Protein AF-W1YGP0-F1 (afdb_monomer_lite)

InterPro domains:
  IPR010918 PurM-like, C-terminal domain [PF02769] (1-78)
  IPR036676 PurM-like, C-terminal domain superfamily [G3DSA:3.90.650.10] (1-84)
  IPR036676 PurM-like, C-terminal domain superfamily [SSF56042] (1-80)

Secondary structure (DSSP, 8-state):
-HHHHHHHHHHHHT-EEEEE-GGG-S-HHHHHH---S-------GGGHHHHHHHHHHTT-GGG----EEEESSS-EEEE-GGG--

Sequence (85 aa):
GLLVTLAEMAFAGHCGINADIASLGDDRLAALFNEELGAVIQVRAADREAVESVLAQHGLADCVHYVGQAVSGDRFVIADVQR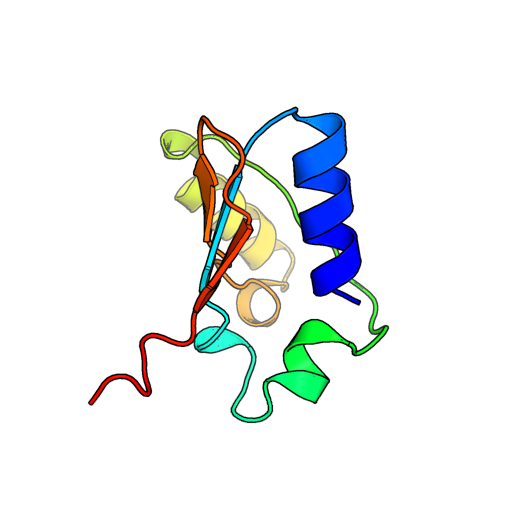LG

Radius of gyration: 13.27 Å; chains: 1; bounding box: 29×31×30 Å

Foldseek 3Di:
DQQVQQVVVCVVVVWEWAWACQLQDDDPCCSRPPPDDDHDDDDDPVCVVVVLVVCVVVVCNSVDDDTGDTHHDDHYDYDHVVPPD

Structure (mmCIF, N/CA/C/O backbone):
data_AF-W1YGP0-F1
#
_entry.id   AF-W1YGP0-F1
#
loop_
_atom_site.group_PDB
_atom_site.id
_atom_site.type_symbol
_atom_site.label_atom_id
_atom_site.label_alt_id
_atom_site.label_comp_id
_atom_site.label_asym_id
_atom_site.label_entity_id
_atom_site.label_seq_id
_atom_site.pdbx_PDB_ins_code
_atom_site.Cartn_x
_atom_site.Cartn_y
_atom_site.Cartn_z
_atom_site.occupancy
_atom_site.B_iso_or_equiv
_atom_site.auth_seq_id
_atom_site.auth_comp_id
_atom_site.auth_asym_id
_atom_site.auth_atom_id
_atom_site.pdbx_PDB_model_num
ATOM 1 N N . GLY A 1 1 ? -4.193 8.053 -7.627 1.00 96.31 1 GLY A N 1
ATOM 2 C CA . GLY A 1 1 ? -4.453 6.748 -6.992 1.00 96.31 1 GLY A CA 1
ATOM 3 C C . GLY A 1 1 ? -3.188 6.029 -6.572 1.00 96.31 1 GLY A C 1
ATOM 4 O O . GLY A 1 1 ? -2.090 6.487 -6.889 1.00 96.31 1 GLY A O 1
ATOM 5 N N . LEU A 1 2 ? -3.351 4.893 -5.887 1.00 97.81 2 LEU A N 1
ATOM 6 C CA . LEU A 1 2 ? -2.281 4.095 -5.273 1.00 97.81 2 LEU A CA 1
ATOM 7 C C . LEU A 1 2 ? -1.127 3.757 -6.229 1.00 97.81 2 LEU A C 1
ATOM 9 O O . LEU A 1 2 ? 0.032 3.796 -5.816 1.00 97.81 2 LEU A O 1
ATOM 13 N N . LEU A 1 3 ? -1.419 3.464 -7.504 1.00 98.44 3 LEU A N 1
ATOM 14 C CA . LEU A 1 3 ? -0.383 3.138 -8.490 1.00 98.44 3 LEU A CA 1
ATOM 15 C C . LEU A 1 3 ? 0.677 4.243 -8.603 1.00 98.44 3 LEU A C 1
ATOM 17 O O . LEU A 1 3 ? 1.872 3.960 -8.542 1.00 98.44 3 LEU A O 1
ATOM 21 N N . VAL A 1 4 ? 0.232 5.492 -8.768 1.00 98.38 4 VAL A N 1
ATOM 22 C CA . VAL A 1 4 ? 1.131 6.645 -8.918 1.00 98.38 4 VAL A CA 1
ATOM 23 C C . VAL A 1 4 ? 1.900 6.874 -7.624 1.00 98.38 4 VAL A C 1
ATOM 25 O O . VAL A 1 4 ? 3.111 7.043 -7.673 1.00 98.38 4 VAL A O 1
ATOM 28 N N . THR A 1 5 ? 1.234 6.773 -6.471 1.00 98.56 5 THR A N 1
ATOM 29 C CA . THR A 1 5 ? 1.881 6.920 -5.161 1.00 98.56 5 THR A CA 1
ATOM 30 C C . THR A 1 5 ? 3.028 5.924 -4.975 1.00 98.56 5 THR A C 1
ATOM 32 O O . THR A 1 5 ? 4.133 6.323 -4.612 1.00 98.56 5 THR A O 1
ATOM 35 N N . LEU A 1 6 ? 2.812 4.638 -5.270 1.00 98.50 6 LEU A N 1
ATOM 36 C CA . LEU A 1 6 ? 3.875 3.631 -5.181 1.00 98.50 6 LEU A CA 1
ATOM 37 C C . LEU A 1 6 ? 4.992 3.886 -6.205 1.00 98.50 6 LEU A C 1
ATOM 39 O O . LEU A 1 6 ? 6.165 3.701 -5.880 1.00 98.50 6 LEU A O 1
ATOM 43 N N . ALA A 1 7 ? 4.654 4.310 -7.428 1.00 98.56 7 ALA A N 1
ATOM 44 C CA . ALA A 1 7 ? 5.643 4.617 -8.462 1.00 98.56 7 ALA A CA 1
ATOM 45 C C . ALA A 1 7 ? 6.529 5.809 -8.064 1.00 98.56 7 ALA A C 1
ATOM 47 O O . ALA A 1 7 ? 7.751 5.731 -8.169 1.00 98.56 7 ALA A O 1
ATOM 48 N N . GLU A 1 8 ? 5.942 6.881 -7.534 1.00 98.50 8 GLU A N 1
ATOM 49 C CA . GLU A 1 8 ? 6.677 8.046 -7.034 1.00 98.50 8 GLU A CA 1
ATOM 50 C C . GLU A 1 8 ? 7.594 7.685 -5.861 1.00 98.50 8 GLU A C 1
ATOM 52 O O . GLU A 1 8 ? 8.741 8.134 -5.822 1.00 98.50 8 GLU A O 1
ATOM 57 N N . MET A 1 9 ? 7.142 6.820 -4.945 1.00 98.38 9 MET A N 1
ATOM 58 C CA . MET A 1 9 ? 7.991 6.294 -3.870 1.00 98.38 9 MET A CA 1
ATOM 59 C C . MET A 1 9 ? 9.175 5.483 -4.414 1.00 98.38 9 MET A C 1
ATOM 61 O O . MET A 1 9 ? 10.296 5.655 -3.935 1.00 98.38 9 MET A O 1
ATOM 65 N N . ALA A 1 10 ? 8.952 4.646 -5.433 1.00 98.38 10 ALA A N 1
ATOM 66 C CA . ALA A 1 10 ? 10.012 3.892 -6.106 1.00 98.38 10 ALA A CA 1
ATOM 67 C C . ALA A 1 10 ? 11.041 4.826 -6.766 1.00 98.38 10 ALA A C 1
ATOM 69 O O . ALA A 1 10 ? 12.252 4.629 -6.630 1.00 98.38 10 ALA A O 1
ATOM 70 N N . PHE A 1 11 ? 10.569 5.885 -7.433 1.00 98.00 11 PHE A N 1
ATOM 71 C CA . PHE A 1 11 ? 11.427 6.886 -8.068 1.00 98.00 11 PHE A CA 1
ATOM 72 C C . PHE A 1 11 ? 12.251 7.665 -7.042 1.00 98.00 11 PHE A C 1
ATOM 74 O O . PHE A 1 11 ? 13.466 7.782 -7.198 1.00 98.00 11 PHE A O 1
ATOM 81 N N . ALA A 1 12 ? 11.612 8.157 -5.979 1.00 98.19 12 ALA A N 1
ATOM 82 C CA . ALA A 1 12 ? 12.279 8.911 -4.922 1.00 98.19 12 ALA A CA 1
ATOM 83 C C . ALA A 1 12 ? 13.285 8.050 -4.139 1.00 98.19 12 ALA A C 1
ATOM 85 O O . ALA A 1 12 ? 14.357 8.529 -3.774 1.00 98.19 12 ALA A O 1
ATOM 86 N N . GLY A 1 13 ? 12.950 6.779 -3.899 1.00 97.31 13 GLY A N 1
ATOM 87 C CA . GLY A 1 13 ? 13.800 5.830 -3.183 1.00 97.31 13 GLY A CA 1
ATOM 88 C C . GLY A 1 13 ? 14.874 5.154 -4.038 1.00 97.31 13 GLY A C 1
ATOM 89 O O . GLY A 1 13 ? 15.707 4.442 -3.481 1.00 97.31 13 GLY A O 1
ATOM 90 N N . HIS A 1 14 ? 14.854 5.351 -5.362 1.00 98.00 14 HIS A N 1
ATOM 91 C CA . HIS A 1 14 ? 15.670 4.606 -6.326 1.00 98.00 14 HIS A CA 1
ATOM 92 C C . HIS A 1 14 ? 15.669 3.092 -6.040 1.00 98.00 14 HIS A C 1
ATOM 94 O O . HIS A 1 14 ? 16.712 2.445 -5.907 1.00 98.00 14 HIS A O 1
ATOM 100 N N . CYS A 1 15 ? 14.469 2.542 -5.874 1.00 98.19 15 CYS A N 1
ATOM 101 C CA . CYS A 1 15 ? 14.250 1.165 -5.458 1.00 98.19 15 CYS A CA 1
ATOM 102 C C . CYS A 1 15 ? 13.084 0.532 -6.226 1.00 98.19 15 CYS A C 1
ATOM 104 O O . CYS A 1 15 ? 12.320 1.207 -6.915 1.00 98.19 15 CYS A O 1
ATOM 106 N N . GLY A 1 16 ? 12.954 -0.785 -6.109 1.00 98.56 16 GLY A N 1
ATOM 107 C CA . GLY A 1 16 ? 11.798 -1.526 -6.582 1.00 98.56 16 GLY A CA 1
ATOM 108 C C . GLY A 1 16 ? 10.678 -1.551 -5.545 1.00 98.56 16 GLY A C 1
ATOM 109 O O . GLY A 1 16 ? 10.883 -1.278 -4.360 1.00 98.56 16 GLY A O 1
ATOM 110 N N . ILE A 1 17 ? 9.495 -1.961 -5.991 1.00 98.50 17 ILE A N 1
ATOM 111 C CA . ILE A 1 17 ? 8.324 -2.207 -5.146 1.00 98.50 17 ILE A CA 1
ATOM 112 C C . ILE A 1 17 ? 7.834 -3.620 -5.428 1.00 98.50 17 ILE A C 1
ATOM 114 O O . ILE A 1 17 ? 7.670 -4.002 -6.587 1.00 98.50 17 ILE A O 1
ATOM 118 N N . ASN A 1 18 ? 7.581 -4.383 -4.368 1.00 98.25 18 ASN A N 1
ATOM 119 C CA . ASN A 1 18 ? 6.805 -5.612 -4.443 1.00 98.25 18 ASN A CA 1
ATOM 120 C C . ASN A 1 18 ? 5.527 -5.416 -3.631 1.00 98.25 18 ASN A C 1
ATOM 122 O O . ASN A 1 18 ? 5.590 -5.368 -2.398 1.00 98.25 18 ASN A O 1
ATOM 126 N N . ALA A 1 19 ? 4.404 -5.258 -4.329 1.00 97.44 19 ALA A N 1
ATOM 127 C CA . ALA A 1 19 ? 3.112 -4.973 -3.731 1.00 97.44 19 ALA A CA 1
ATOM 128 C C . ALA A 1 19 ? 2.071 -6.058 -4.027 1.00 97.44 19 ALA A C 1
ATOM 130 O O . ALA A 1 19 ? 2.019 -6.597 -5.132 1.00 97.44 19 ALA A O 1
ATOM 131 N N . ASP A 1 20 ? 1.219 -6.329 -3.043 1.00 96.25 20 ASP A N 1
ATOM 132 C CA . ASP A 1 20 ? 0.041 -7.184 -3.150 1.00 96.25 20 ASP A CA 1
ATOM 133 C C . ASP A 1 20 ? -1.215 -6.362 -2.855 1.00 96.25 20 ASP A C 1
ATOM 135 O O . ASP A 1 20 ? -1.329 -5.723 -1.807 1.00 96.25 20 ASP A O 1
ATOM 139 N N . ILE A 1 21 ? -2.154 -6.374 -3.798 1.00 95.81 21 ILE A N 1
ATOM 140 C CA . ILE A 1 21 ? -3.401 -5.608 -3.720 1.00 95.81 21 ILE A CA 1
ATOM 141 C C . ILE A 1 21 ? -4.624 -6.480 -3.429 1.00 95.81 21 ILE A C 1
ATOM 143 O O . ILE A 1 21 ? -5.738 -5.966 -3.449 1.00 95.81 21 ILE A O 1
ATOM 147 N N . ALA A 1 22 ? -4.447 -7.771 -3.128 1.00 93.25 22 ALA A N 1
ATOM 148 C CA . ALA A 1 22 ? -5.569 -8.680 -2.876 1.00 93.25 22 ALA A CA 1
ATOM 149 C C . ALA A 1 22 ? -6.486 -8.215 -1.725 1.00 93.25 22 ALA A C 1
ATOM 151 O O . ALA A 1 22 ? -7.693 -8.435 -1.752 1.00 93.25 22 ALA A O 1
ATOM 152 N N . SER A 1 23 ? -5.935 -7.512 -0.728 1.00 92.12 23 SER A N 1
ATOM 153 C CA . SER A 1 23 ? -6.711 -6.979 0.403 1.00 92.12 23 SER A CA 1
ATOM 154 C C . SER A 1 23 ? -7.488 -5.689 0.102 1.00 92.12 23 SER A C 1
ATOM 156 O O . SER A 1 23 ? -8.235 -5.230 0.963 1.00 92.12 23 SER A O 1
ATOM 158 N N . LEU A 1 24 ? -7.320 -5.101 -1.090 1.00 92.94 24 LEU A N 1
ATOM 159 C CA . LEU A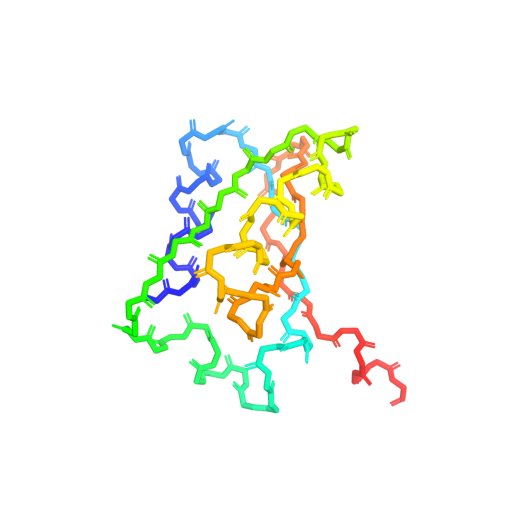 1 24 ? -7.896 -3.801 -1.464 1.00 92.94 24 LEU A CA 1
ATOM 160 C C . LEU A 1 24 ? -9.206 -3.917 -2.261 1.00 92.94 24 LEU A C 1
ATOM 162 O O . LEU A 1 24 ? -9.773 -2.901 -2.663 1.00 92.94 24 LEU A O 1
ATOM 166 N N . GLY A 1 25 ? -9.685 -5.142 -2.492 1.00 89.56 25 GLY A N 1
ATOM 167 C CA . GLY A 1 25 ? -10.940 -5.432 -3.184 1.00 89.56 25 GLY A CA 1
ATOM 168 C C . GLY A 1 25 ? -10.770 -6.211 -4.491 1.00 89.56 25 GLY A C 1
ATOM 169 O O . GLY A 1 25 ? -9.672 -6.392 -5.012 1.00 89.56 25 GLY A O 1
ATOM 170 N N . ASP A 1 26 ? -11.897 -6.677 -5.031 1.00 89.69 26 ASP A N 1
ATOM 171 C CA . ASP A 1 26 ? -11.936 -7.571 -6.196 1.00 89.69 26 ASP A CA 1
ATOM 172 C C . ASP A 1 26 ? -11.627 -6.888 -7.537 1.00 89.69 26 ASP A C 1
ATOM 174 O O . ASP A 1 26 ? -11.184 -7.554 -8.486 1.00 89.69 26 ASP A O 1
ATOM 178 N N . ASP A 1 27 ? -11.891 -5.582 -7.629 1.00 94.50 27 ASP A N 1
ATOM 179 C CA . ASP A 1 27 ? -11.632 -4.762 -8.810 1.00 94.50 27 ASP A CA 1
ATOM 180 C C . ASP A 1 27 ? -10.257 -4.093 -8.701 1.00 94.50 27 ASP A C 1
ATOM 182 O O . ASP A 1 27 ? -10.057 -3.099 -8.001 1.00 94.50 27 ASP A O 1
ATOM 186 N N . ARG A 1 28 ? -9.301 -4.640 -9.453 1.00 94.44 28 ARG A N 1
ATOM 187 C CA . ARG A 1 28 ? -7.910 -4.172 -9.486 1.00 94.44 28 ARG A CA 1
ATOM 188 C C . ARG A 1 28 ? -7.776 -2.767 -10.065 1.00 94.44 28 ARG A C 1
ATOM 190 O O . ARG A 1 28 ? -6.884 -2.029 -9.652 1.00 94.44 28 ARG A O 1
ATOM 197 N N . LEU A 1 29 ? -8.620 -2.404 -11.035 1.00 96.44 29 LEU A N 1
ATOM 198 C CA . LEU A 1 29 ? -8.582 -1.066 -11.618 1.00 96.44 29 LEU A CA 1
ATOM 199 C C . LEU A 1 29 ? -9.075 -0.055 -10.590 1.00 96.44 29 LEU A C 1
ATOM 201 O O . LE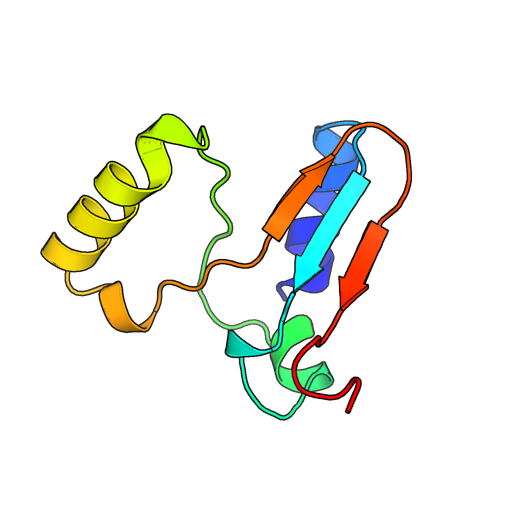U A 1 29 ? -8.398 0.944 -10.357 1.00 96.44 29 LEU A O 1
ATOM 205 N N . ALA A 1 30 ? -10.188 -0.351 -9.920 1.00 96.81 30 ALA A N 1
ATOM 206 C CA . ALA A 1 30 ? -10.677 0.497 -8.842 1.00 96.81 30 ALA A CA 1
ATOM 207 C C . ALA A 1 30 ? -9.630 0.624 -7.724 1.00 96.81 30 ALA A C 1
ATOM 209 O O . ALA A 1 30 ? -9.286 1.744 -7.358 1.00 96.81 30 ALA A O 1
ATOM 210 N N . ALA A 1 31 ? -9.047 -0.480 -7.246 1.00 95.88 31 ALA A N 1
ATOM 211 C CA . ALA A 1 31 ? -8.047 -0.468 -6.172 1.00 95.88 31 ALA A CA 1
ATOM 212 C C . ALA A 1 31 ? -6.800 0.382 -6.494 1.00 95.88 31 ALA A C 1
ATOM 214 O O . ALA A 1 31 ? -6.268 1.067 -5.622 1.00 95.88 31 ALA A O 1
ATOM 215 N N . LEU A 1 32 ? -6.328 0.361 -7.745 1.00 97.38 32 LEU A N 1
ATOM 216 C CA . LEU A 1 32 ? -5.099 1.055 -8.145 1.00 97.38 32 LEU A CA 1
ATOM 217 C C . LEU A 1 32 ? -5.312 2.510 -8.573 1.00 97.38 32 LEU A C 1
ATOM 219 O O . LEU A 1 32 ? -4.429 3.349 -8.352 1.00 97.38 32 LEU A O 1
ATOM 223 N N . PHE A 1 33 ? -6.444 2.798 -9.215 1.00 97.88 33 PHE A N 1
ATOM 224 C CA . PHE A 1 33 ? -6.667 4.059 -9.922 1.00 97.88 33 PHE A CA 1
ATOM 225 C C . PHE A 1 33 ? -7.718 4.965 -9.281 1.00 97.88 33 PHE A C 1
ATOM 227 O O . PHE A 1 33 ? -7.814 6.112 -9.712 1.00 97.88 33 PHE A O 1
ATOM 234 N N . ASN A 1 34 ? -8.454 4.522 -8.252 1.00 95.69 34 ASN A N 1
ATOM 235 C CA . ASN A 1 34 ? -9.290 5.448 -7.482 1.00 95.69 34 ASN A CA 1
ATOM 236 C C . ASN A 1 34 ? -8.446 6.602 -6.903 1.00 95.69 34 ASN A C 1
ATOM 238 O O . ASN A 1 34 ? -7.237 6.470 -6.688 1.00 95.69 34 ASN A O 1
ATOM 242 N N . GLU A 1 35 ? -9.085 7.743 -6.668 1.00 96.56 35 GLU A N 1
ATOM 243 C CA . GLU A 1 35 ? -8.459 8.949 -6.108 1.00 96.56 35 GLU A CA 1
ATOM 244 C C . GLU A 1 35 ? -9.046 9.293 -4.734 1.00 96.56 35 GLU A C 1
ATOM 246 O O . GLU A 1 35 ? -9.158 10.462 -4.369 1.00 96.56 35 GLU A O 1
ATOM 251 N N . GLU A 1 36 ? -9.429 8.265 -3.974 1.00 95.94 36 GLU A N 1
ATOM 252 C CA . GLU A 1 36 ? -9.876 8.431 -2.594 1.00 95.94 36 GLU A CA 1
ATOM 253 C C . GLU A 1 36 ? -8.737 8.959 -1.709 1.00 95.94 36 GLU A C 1
ATOM 255 O O . GLU A 1 36 ? -7.545 8.780 -1.988 1.00 95.94 36 GLU A O 1
ATOM 260 N N . LEU A 1 37 ? -9.107 9.617 -0.610 1.00 97.00 37 LEU A N 1
ATOM 261 C CA . LEU A 1 37 ? -8.139 10.122 0.359 1.00 97.00 37 LEU A CA 1
ATOM 262 C C . LEU A 1 37 ? -7.425 8.966 1.070 1.00 97.00 37 LEU A C 1
ATOM 264 O O . LEU A 1 37 ? -8.048 8.008 1.519 1.00 97.00 37 LEU A O 1
ATOM 268 N N . GLY A 1 38 ? -6.112 9.098 1.246 1.00 96.06 38 GLY A N 1
ATOM 269 C CA . GLY A 1 38 ? -5.293 8.108 1.935 1.00 96.06 38 GLY A CA 1
ATOM 270 C C . GLY A 1 38 ? -3.807 8.443 1.877 1.00 96.06 38 GLY A C 1
ATOM 271 O O . GLY A 1 38 ? -3.409 9.503 1.390 1.00 96.06 38 GLY A O 1
ATOM 272 N N . ALA A 1 39 ? -2.980 7.534 2.389 1.00 97.00 39 ALA A N 1
ATOM 273 C CA . ALA A 1 39 ? -1.527 7.646 2.339 1.00 97.00 39 ALA A CA 1
ATOM 274 C C . ALA A 1 39 ? -0.872 6.261 2.330 1.00 97.00 39 ALA A C 1
ATOM 276 O O . ALA A 1 39 ? -1.379 5.320 2.940 1.00 97.00 39 ALA A O 1
ATOM 277 N N . VAL A 1 40 ? 0.295 6.161 1.692 1.00 97.88 40 VAL A N 1
ATOM 278 C CA . VAL A 1 40 ? 1.203 5.020 1.853 1.00 97.88 40 VAL A CA 1
ATOM 279 C C . VAL A 1 40 ? 2.321 5.443 2.799 1.00 97.88 40 V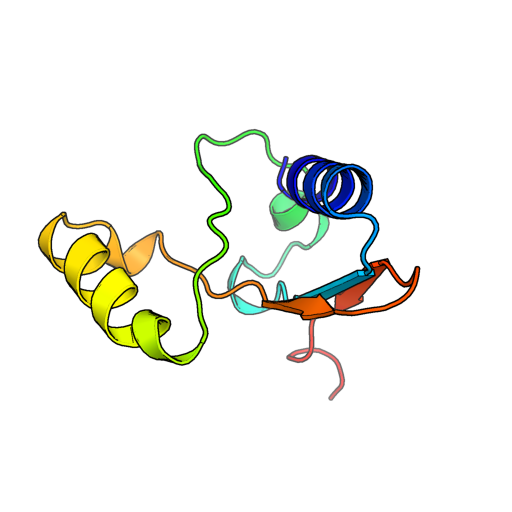AL A C 1
ATOM 281 O O . VAL A 1 40 ? 3.023 6.419 2.538 1.00 97.88 40 VAL A O 1
ATOM 284 N N . ILE A 1 41 ? 2.493 4.709 3.899 1.00 98.06 41 ILE A N 1
ATOM 285 C CA . ILE A 1 41 ? 3.589 4.919 4.849 1.00 98.06 41 ILE A CA 1
ATOM 286 C C . ILE A 1 41 ? 4.559 3.740 4.793 1.00 98.06 41 ILE A C 1
ATOM 288 O O . ILE A 1 41 ? 4.157 2.581 4.869 1.00 98.06 41 ILE A O 1
ATOM 292 N N . GLN A 1 42 ? 5.854 4.031 4.672 1.00 98.25 42 GLN A N 1
ATOM 293 C CA . GLN A 1 42 ? 6.897 3.020 4.798 1.00 98.25 42 GLN A CA 1
ATOM 294 C C . GLN A 1 42 ? 7.444 3.033 6.224 1.00 98.25 42 GLN A C 1
ATOM 296 O O . GLN A 1 42 ? 7.911 4.060 6.716 1.00 98.25 42 GLN A O 1
ATOM 301 N N . VAL A 1 43 ? 7.410 1.875 6.877 1.00 98.38 43 VAL A N 1
ATOM 302 C CA . VAL A 1 43 ? 7.903 1.68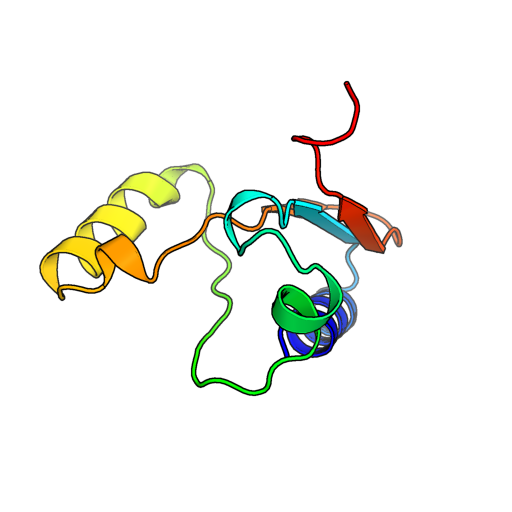4 8.245 1.00 98.38 43 VAL A CA 1
ATOM 303 C C . VAL A 1 43 ? 8.959 0.588 8.274 1.00 98.38 43 VAL A C 1
ATOM 305 O O . VAL A 1 43 ? 9.040 -0.242 7.365 1.00 98.38 43 VAL A O 1
ATOM 308 N N . ARG A 1 44 ? 9.792 0.563 9.320 1.00 98.44 44 ARG A N 1
ATOM 309 C CA . ARG A 1 44 ? 10.689 -0.578 9.542 1.00 98.44 44 ARG A CA 1
ATOM 310 C C . ARG A 1 44 ? 9.847 -1.814 9.844 1.00 98.44 44 ARG A C 1
ATOM 312 O O . ARG A 1 44 ? 8.869 -1.726 10.578 1.00 98.44 44 ARG A O 1
ATOM 319 N N . ALA A 1 45 ? 10.270 -2.974 9.345 1.00 97.88 45 ALA A N 1
ATOM 320 C CA . ALA A 1 45 ? 9.548 -4.230 9.557 1.00 97.88 45 ALA A CA 1
ATOM 321 C C . ALA A 1 45 ? 9.322 -4.543 11.049 1.00 97.88 45 ALA A C 1
ATOM 323 O O . ALA A 1 45 ? 8.241 -4.985 11.419 1.00 97.88 45 ALA A O 1
ATOM 324 N N . ALA A 1 46 ? 10.310 -4.245 11.900 1.00 98.44 46 ALA A N 1
ATOM 325 C CA . ALA A 1 46 ? 10.219 -4.441 13.347 1.00 98.44 46 ALA A CA 1
ATOM 326 C C . ALA A 1 46 ? 9.192 -3.525 14.043 1.00 98.44 46 ALA A C 1
ATOM 328 O O . ALA A 1 46 ? 8.733 -3.857 15.128 1.00 98.44 46 ALA A O 1
ATOM 329 N N . ASP A 1 47 ? 8.812 -2.404 13.422 1.00 98.56 47 ASP A N 1
ATOM 330 C CA . ASP A 1 47 ? 7.891 -1.423 14.013 1.00 98.56 47 ASP A CA 1
ATOM 331 C C . ASP A 1 47 ? 6.451 -1.592 13.517 1.00 98.56 47 ASP A C 1
ATOM 333 O O . ASP A 1 47 ? 5.561 -0.861 13.947 1.00 98.56 47 ASP A O 1
ATOM 337 N N . ARG A 1 48 ? 6.205 -2.531 12.595 1.00 97.88 48 ARG A N 1
ATOM 338 C CA . ARG A 1 48 ? 4.915 -2.669 11.915 1.00 97.88 48 ARG A CA 1
ATOM 339 C C . ARG A 1 48 ? 3.753 -2.833 12.893 1.00 97.88 48 ARG A C 1
ATOM 341 O O . ARG A 1 48 ? 2.802 -2.066 12.822 1.00 97.88 48 ARG A O 1
ATOM 348 N N . GLU A 1 49 ? 3.851 -3.795 13.804 1.00 97.88 49 GLU A N 1
ATOM 349 C CA . GLU A 1 49 ? 2.788 -4.087 14.775 1.00 97.88 49 GLU A CA 1
ATOM 350 C C . GLU A 1 49 ? 2.513 -2.882 15.687 1.00 97.88 49 GLU A C 1
ATOM 352 O O . GLU A 1 49 ? 1.364 -2.541 15.962 1.00 97.88 49 GLU A O 1
ATOM 357 N N . ALA A 1 50 ? 3.570 -2.178 16.104 1.00 98.50 50 ALA A N 1
ATOM 358 C CA . ALA A 1 50 ? 3.435 -0.972 16.911 1.00 98.50 50 ALA A CA 1
ATOM 359 C C . ALA A 1 50 ? 2.705 0.144 16.143 1.00 98.50 50 ALA A C 1
ATOM 361 O O . ALA A 1 50 ? 1.825 0.799 16.701 1.00 98.50 50 ALA A O 1
ATOM 362 N N . VAL A 1 51 ? 3.028 0.344 14.862 1.00 98.50 51 VAL A N 1
ATOM 363 C CA . VAL A 1 51 ? 2.365 1.343 14.010 1.00 98.50 51 VAL A CA 1
ATOM 364 C C . VAL A 1 51 ? 0.906 0.971 13.735 1.00 98.50 51 VAL A C 1
ATOM 366 O O . VAL A 1 51 ? 0.034 1.829 13.862 1.00 98.50 51 VAL A O 1
ATOM 369 N N . GLU A 1 52 ? 0.619 -0.293 13.416 1.00 98.12 52 GLU A N 1
ATOM 370 C CA . GLU A 1 52 ? -0.752 -0.789 13.233 1.00 98.12 52 GLU A CA 1
ATOM 371 C C . GLU A 1 52 ? -1.584 -0.597 14.511 1.00 98.12 52 GLU A C 1
ATOM 373 O O . GLU A 1 52 ? -2.717 -0.119 14.442 1.00 98.12 52 GLU A O 1
ATOM 378 N N . SER A 1 53 ? -1.003 -0.862 15.687 1.00 98.31 53 SER A N 1
ATOM 379 C CA . SER A 1 53 ? -1.654 -0.616 16.980 1.00 98.31 53 SER A CA 1
ATOM 380 C C . SER A 1 53 ? -1.983 0.864 17.199 1.00 98.31 53 SER A C 1
ATOM 382 O O . SER A 1 53 ? -3.092 1.188 17.625 1.00 98.31 53 SER A O 1
ATOM 384 N N . VAL A 1 54 ? -1.069 1.782 16.859 1.00 98.56 54 VAL A N 1
ATOM 385 C CA . VAL A 1 54 ? -1.330 3.231 16.936 1.00 98.56 54 VAL A CA 1
ATOM 386 C C . VAL A 1 54 ? -2.474 3.634 16.002 1.00 98.56 54 VAL A C 1
ATOM 388 O O . VAL A 1 54 ? -3.386 4.344 16.418 1.00 98.56 54 VAL A O 1
ATOM 391 N N . LEU A 1 55 ? -2.477 3.157 14.756 1.00 98.31 55 LEU A N 1
ATOM 392 C CA . LEU A 1 55 ? -3.550 3.455 13.800 1.00 98.31 55 LEU A CA 1
ATOM 393 C C . LEU A 1 55 ? -4.902 2.907 14.281 1.00 98.31 55 LEU A C 1
ATOM 395 O O . LEU A 1 55 ? -5.916 3.604 14.209 1.00 98.31 55 LEU A O 1
ATOM 399 N N . ALA A 1 56 ? -4.916 1.700 14.850 1.00 98.25 56 ALA A N 1
ATOM 400 C CA . ALA A 1 56 ? -6.114 1.101 15.427 1.00 98.25 56 ALA A CA 1
ATOM 401 C C . ALA A 1 56 ? -6.656 1.901 16.624 1.00 98.25 56 ALA A C 1
ATOM 403 O O . ALA A 1 56 ? -7.864 2.118 16.714 1.00 98.25 56 ALA A O 1
ATOM 404 N N . GLN A 1 57 ? -5.783 2.410 17.501 1.00 98.50 57 GLN A N 1
ATOM 405 C CA . GLN A 1 57 ? -6.173 3.287 18.618 1.00 98.50 57 GLN A CA 1
ATOM 406 C C . GLN A 1 57 ? -6.845 4.587 18.146 1.00 98.50 57 GLN A C 1
ATOM 408 O O . GLN A 1 57 ? -7.649 5.164 18.877 1.00 98.50 57 GLN A O 1
ATOM 413 N N . HIS A 1 58 ? -6.562 5.023 16.916 1.00 98.12 58 HIS A N 1
ATOM 414 C CA . HIS A 1 58 ? -7.204 6.168 16.271 1.00 98.12 58 HIS A CA 1
ATOM 415 C C . HIS A 1 58 ? -8.405 5.792 15.383 1.00 98.12 58 HIS A C 1
ATOM 417 O O . HIS A 1 58 ? -8.902 6.637 14.642 1.00 98.12 58 HIS A O 1
ATOM 423 N N . GLY A 1 59 ? -8.895 4.551 15.464 1.00 97.88 59 GLY A N 1
ATOM 424 C CA . GLY A 1 59 ? -10.076 4.094 14.726 1.00 97.88 59 GLY A CA 1
ATOM 425 C C . GLY A 1 59 ? -9.831 3.849 13.236 1.00 97.88 59 GLY A C 1
ATOM 426 O O . GLY A 1 59 ? -10.786 3.805 12.470 1.00 97.88 59 GLY A O 1
ATOM 427 N N . LEU A 1 60 ? -8.571 3.696 12.817 1.00 97.94 60 LEU A N 1
ATOM 428 C CA . LEU A 1 60 ? -8.203 3.510 11.410 1.00 97.94 60 LEU A CA 1
ATOM 429 C C . LEU A 1 60 ? -7.964 2.045 11.032 1.00 97.94 60 LEU A C 1
ATOM 431 O O . LEU A 1 60 ? -7.564 1.790 9.905 1.00 97.94 60 LEU A O 1
ATOM 435 N N . ALA A 1 61 ? -8.189 1.090 11.942 1.00 96.88 61 ALA A N 1
ATOM 436 C CA . ALA A 1 61 ? -7.845 -0.320 11.732 1.00 96.88 61 ALA A CA 1
ATOM 437 C C . ALA A 1 61 ? -8.399 -0.884 10.410 1.00 96.88 61 ALA A C 1
ATOM 439 O O . ALA A 1 61 ? -7.651 -1.489 9.649 1.00 96.88 61 ALA A O 1
ATOM 440 N N . ASP A 1 62 ? -9.668 -0.605 10.102 1.00 96.25 62 ASP A N 1
ATOM 441 C CA . ASP A 1 62 ? -10.341 -1.103 8.893 1.00 96.25 62 ASP A CA 1
ATOM 442 C C . ASP A 1 62 ? -9.883 -0.403 7.601 1.00 96.25 62 ASP A C 1
ATOM 444 O O . ASP A 1 62 ? -10.146 -0.894 6.508 1.00 96.25 62 ASP A O 1
ATOM 448 N N . CYS A 1 63 ? -9.188 0.733 7.716 1.00 95.81 63 CYS A N 1
ATOM 449 C CA . CYS A 1 63 ? -8.617 1.477 6.590 1.00 95.81 63 CYS A CA 1
ATOM 450 C C . CYS A 1 63 ? -7.129 1.158 6.370 1.00 95.81 63 CYS A C 1
ATOM 452 O O . CYS A 1 63 ? -6.498 1.731 5.477 1.00 95.81 63 CYS A O 1
ATOM 454 N N . VAL A 1 64 ? -6.532 0.307 7.211 1.00 97.06 64 VAL A N 1
ATOM 455 C CA . VAL A 1 64 ? -5.111 -0.037 7.141 1.00 97.06 64 VAL A CA 1
ATOM 456 C C . VAL A 1 64 ? -4.942 -1.356 6.412 1.00 97.06 64 VAL A C 1
ATOM 458 O O . VAL A 1 64 ? -5.353 -2.416 6.875 1.00 97.06 64 VAL A O 1
ATOM 461 N N . HIS A 1 65 ? -4.245 -1.285 5.284 1.00 96.44 65 HIS A N 1
ATOM 462 C CA . HIS A 1 65 ? -3.914 -2.442 4.472 1.00 96.44 65 HIS A CA 1
ATOM 463 C C . HIS A 1 65 ? -2.405 -2.544 4.328 1.00 96.44 65 HIS A C 1
ATOM 465 O O . HIS A 1 65 ? -1.723 -1.581 3.967 1.00 96.44 65 HIS A O 1
ATOM 471 N N . TYR A 1 66 ? -1.868 -3.733 4.576 1.00 96.06 66 TYR A N 1
ATOM 472 C CA . TYR A 1 66 ? -0.495 -4.011 4.197 1.00 96.06 66 TYR A CA 1
ATOM 473 C C . TYR A 1 66 ? -0.420 -4.239 2.696 1.00 96.06 66 TYR A C 1
ATOM 475 O O . TYR A 1 66 ? -0.964 -5.214 2.184 1.00 96.06 66 TYR A O 1
ATOM 483 N N . VAL A 1 67 ? 0.283 -3.338 2.018 1.00 95.69 67 VAL A N 1
ATOM 484 C CA . VAL A 1 67 ? 0.394 -3.346 0.559 1.00 95.69 67 VAL A CA 1
ATOM 485 C C . VAL A 1 67 ? 1.684 -3.975 0.052 1.00 95.69 67 VAL A C 1
ATOM 487 O O . VAL A 1 67 ? 1.723 -4.341 -1.110 1.00 95.69 67 VAL A O 1
ATOM 490 N N . GLY A 1 68 ? 2.738 -4.118 0.867 1.00 96.44 68 GLY A N 1
ATOM 491 C CA . GLY A 1 68 ? 3.995 -4.738 0.429 1.00 96.44 68 GLY A CA 1
ATOM 492 C C . GLY A 1 68 ? 5.266 -4.099 0.987 1.00 96.44 68 GLY A C 1
ATOM 493 O O . GLY A 1 68 ? 5.276 -3.578 2.103 1.00 96.44 68 GLY A O 1
ATOM 494 N N . GLN A 1 69 ? 6.359 -4.177 0.217 1.00 98.12 69 GLN A N 1
ATOM 495 C CA . GLN A 1 69 ? 7.695 -3.726 0.631 1.00 98.12 69 GLN A CA 1
ATOM 496 C C . GLN A 1 69 ? 8.452 -3.019 -0.499 1.00 98.12 69 GLN A C 1
ATOM 498 O O . GLN A 1 69 ? 8.355 -3.400 -1.668 1.00 98.12 69 GLN A O 1
ATOM 503 N N . ALA A 1 70 ? 9.280 -2.041 -0.124 1.00 98.25 70 ALA A N 1
ATOM 504 C CA . ALA A 1 70 ? 10.348 -1.546 -0.984 1.00 98.25 70 ALA A CA 1
ATOM 505 C C . ALA A 1 70 ? 11.503 -2.556 -1.011 1.00 98.25 70 ALA A C 1
ATOM 507 O O . ALA A 1 70 ? 11.893 -3.094 0.029 1.00 98.25 70 ALA A O 1
ATOM 508 N N . VAL A 1 71 ? 12.059 -2.800 -2.193 1.00 98.25 71 VAL A N 1
ATOM 509 C CA . VAL A 1 71 ? 13.125 -3.784 -2.427 1.00 98.25 71 VAL A CA 1
ATOM 510 C C . VAL A 1 71 ? 14.260 -3.150 -3.222 1.00 98.25 71 VAL A C 1
ATOM 512 O O . VAL A 1 71 ? 14.048 -2.208 -3.977 1.00 98.25 71 VAL A O 1
ATOM 515 N N . SER A 1 72 ? 15.486 -3.648 -3.085 1.00 98.00 72 SER A N 1
ATOM 516 C CA . SER A 1 72 ? 16.583 -3.200 -3.952 1.00 98.00 72 SER A CA 1
ATOM 517 C C . SER A 1 72 ? 16.340 -3.613 -5.412 1.00 98.00 72 SER A C 1
ATOM 519 O O . SER A 1 72 ? 15.778 -4.677 -5.670 1.00 98.00 72 SER A O 1
ATOM 521 N N . GLY A 1 73 ? 16.808 -2.801 -6.363 1.00 97.06 73 GLY A N 1
ATOM 522 C CA . GLY A 1 73 ? 16.668 -3.051 -7.805 1.00 97.06 73 GLY A CA 1
ATOM 523 C C . GLY A 1 73 ? 15.681 -2.101 -8.489 1.00 97.06 73 GLY A C 1
ATOM 524 O O . GLY A 1 73 ? 15.332 -1.072 -7.922 1.00 97.06 73 GLY A O 1
ATOM 525 N N . ASP A 1 74 ? 15.254 -2.442 -9.710 1.00 97.12 74 ASP A N 1
ATOM 526 C CA . ASP A 1 74 ? 14.424 -1.578 -10.576 1.00 97.12 74 ASP A CA 1
ATOM 527 C C . ASP A 1 74 ? 12.999 -2.104 -10.823 1.00 97.12 74 ASP A C 1
ATOM 529 O O . ASP A 1 74 ? 12.238 -1.548 -11.617 1.00 97.12 74 ASP A O 1
ATOM 533 N N . ARG A 1 75 ? 12.635 -3.218 -10.181 1.00 98.38 75 ARG A N 1
ATOM 534 C CA . ARG A 1 75 ? 11.399 -3.935 -10.491 1.00 98.38 75 ARG A CA 1
ATOM 535 C C . ARG A 1 75 ? 10.228 -3.337 -9.728 1.00 98.38 75 ARG A C 1
ATOM 537 O O . ARG A 1 75 ? 10.211 -3.341 -8.501 1.00 98.38 75 ARG A O 1
ATOM 544 N N . PHE A 1 76 ? 9.221 -2.898 -10.473 1.00 98.31 76 PHE A N 1
ATOM 545 C CA . PHE A 1 76 ? 7.935 -2.461 -9.945 1.00 98.31 76 PHE A CA 1
ATOM 546 C C . PHE A 1 76 ? 6.887 -3.550 -10.198 1.00 98.31 76 PHE A C 1
ATOM 548 O O . PHE A 1 76 ? 6.447 -3.752 -11.332 1.00 98.31 76 PHE A O 1
ATOM 555 N N . VAL A 1 77 ? 6.551 -4.309 -9.156 1.00 98.12 77 VAL A N 1
ATOM 556 C CA . VAL A 1 77 ? 5.665 -5.476 -9.223 1.00 98.12 77 VAL A CA 1
ATOM 557 C C . VAL A 1 77 ? 4.420 -5.220 -8.387 1.00 98.12 77 VAL A C 1
ATOM 559 O O . VAL A 1 77 ? 4.512 -4.916 -7.201 1.00 98.12 77 VAL A O 1
ATOM 562 N N . ILE A 1 78 ? 3.260 -5.394 -9.019 1.00 97.19 78 ILE A N 1
ATOM 563 C CA . ILE A 1 78 ? 1.953 -5.428 -8.366 1.00 97.19 78 ILE A CA 1
ATOM 564 C C . ILE A 1 78 ? 1.338 -6.793 -8.655 1.00 97.19 78 ILE A C 1
ATOM 566 O O . ILE A 1 78 ? 1.181 -7.172 -9.819 1.00 97.19 78 ILE A O 1
ATOM 570 N N . ALA A 1 79 ? 1.006 -7.523 -7.598 1.00 94.75 79 ALA A N 1
ATOM 571 C CA . ALA A 1 79 ? 0.385 -8.834 -7.650 1.00 94.75 79 ALA A CA 1
ATOM 572 C C . ALA A 1 79 ? -0.981 -8.828 -6.952 1.00 94.75 79 ALA A C 1
ATOM 574 O O . ALA A 1 79 ? -1.309 -7.943 -6.169 1.00 94.75 79 ALA A O 1
ATOM 575 N N . ASP A 1 80 ? -1.767 -9.849 -7.259 1.00 91.50 80 ASP A N 1
ATOM 576 C CA . ASP A 1 80 ? -2.976 -10.233 -6.539 1.00 91.50 80 ASP A CA 1
ATOM 577 C C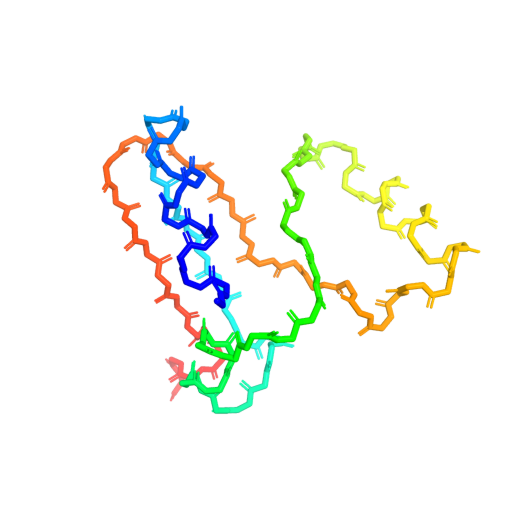 . ASP A 1 80 ? -2.831 -11.738 -6.300 1.00 91.50 80 ASP A C 1
ATOM 579 O O . ASP A 1 80 ? -3.167 -12.562 -7.160 1.00 91.50 80 ASP A O 1
ATOM 583 N N . VAL A 1 81 ? -2.179 -12.091 -5.187 1.00 81.38 81 VAL A N 1
ATOM 584 C CA . VAL A 1 81 ? -1.784 -13.486 -4.908 1.00 81.38 81 VAL A CA 1
ATOM 585 C C . VAL A 1 81 ? -2.973 -14.378 -4.557 1.00 81.38 81 VAL A C 1
ATOM 587 O O . VAL A 1 81 ? -2.848 -15.597 -4.646 1.00 81.38 81 VAL A O 1
ATOM 590 N N . GLN A 1 82 ? -4.142 -13.812 -4.243 1.00 68.31 82 GLN A N 1
ATOM 591 C CA . GLN A 1 82 ? -5.355 -14.595 -3.991 1.00 68.31 82 GLN A CA 1
ATOM 592 C C . GLN A 1 82 ? -5.960 -15.209 -5.265 1.00 68.31 82 GLN A C 1
ATOM 594 O O . GLN A 1 82 ? -6.730 -16.161 -5.166 1.00 68.31 82 GLN A O 1
ATOM 599 N N . ARG A 1 83 ? -5.591 -14.724 -6.461 1.00 59.03 83 ARG A N 1
ATOM 600 C CA . ARG A 1 83 ? -6.089 -15.233 -7.757 1.00 59.03 83 ARG A CA 1
ATOM 601 C C . ARG A 1 83 ? -5.065 -16.038 -8.571 1.00 59.03 83 ARG A C 1
ATOM 603 O O . ARG A 1 83 ? -5.278 -16.257 -9.759 1.00 59.03 83 ARG A O 1
ATOM 610 N N . LEU A 1 84 ? -3.960 -16.474 -7.963 1.00 58.53 84 LEU A N 1
ATOM 611 C CA . LEU A 1 84 ? -2.990 -17.388 -8.595 1.00 58.53 84 LEU A CA 1
ATOM 612 C C . LEU A 1 84 ? -3.341 -18.883 -8.407 1.00 58.53 84 LEU A C 1
ATOM 614 O O . LEU A 1 84 ? -2.490 -19.736 -8.659 1.00 58.53 84 LEU A O 1
ATOM 618 N N . GLY A 1 85 ? -4.563 -19.189 -7.954 1.00 43.47 85 GLY A N 1
ATOM 619 C CA . GLY A 1 85 ? -5.105 -20.546 -7.794 1.00 43.47 85 GLY A CA 1
ATOM 620 C C . GLY A 1 85 ? -5.910 -21.028 -8.992 1.00 43.47 85 GLY A C 1
ATOM 621 O O . GLY A 1 85 ? -6.581 -20.185 -9.627 1.00 43.47 85 GLY A O 1
#

Organism: NCBI:txid408170

pLDDT: mean 94.99, std 8.95, range [43.47, 98.56]

=== Feature glossary ===
A reading guide for the features in this record.

Start from the sequence.

  · Sequence gives the chain of amino acids in standard one-letter code (A=alanine, C=cysteine, …, Y=tyrosine), read N→C. It is the only feature that is directly encoded by the gene; all structural features are derived from the folded form of this sequence.

Fold it, and you get atomic coordinates and the backbone conformation that goes with them.

  · Structure coordinates are given as an mmCIF _atom_site loop: one row per atom with element, residue name, chain id, sequence number, and x/y/z position in Å. Only the four main-chain atoms per residue are included here; side chains are omitted to keep the record compact.

  · Backbone dihedral angles. Every residue except chain termini has a φ (preceding-C → N → Cα → C) and a ψ (N → Cα → C → next-N). They are reported in degrees following the IUPAC sign convention. Secondary structure is essentially a statement about which (φ, ψ) basin each residue occupies.

  · Eight-state secondary structure (DSSP): H is the canonical α-helix, G the tighter 3₁₀-helix, I the wider π-helix; E/B are β-structure, T and S are turns and bends, and '-' is everything else. DSSP derives these from the pattern of main-chain N–H···O=C hydrogen bonds, not from the sequence.

  · SS3 is a coarse helix/strand/coil call (letters a/b/c) made by the P-SEA algorithm from inter-Cα distances and dihedrals. It is less detailed than DSSP but needs only Cα positions.

Summarize the fold with a handful of shape descriptors and a per-residue structural alphabet.

  · Radius of gyration (Rg) is the root-mean-square distance of Cα atoms from their centroid — a single number for overall size and compactness. A globular domain of N residues has Rg ≈ 2.2·N^0.38 Å; an extended or disordered chain has a much larger Rg. The Cα contact count is the number of residue pairs whose Cα atoms are within 8 Å and are more than four positions apart in sequence — a standard proxy for tertiary packing density. The bounding box is the smallest axis-aligned box enclosing all Cα atoms.

  · 3Di is Foldseek's structural alphabet. Each residue is assigned one of twenty discrete states based on how its Cα sits relative to its spatial (not sequential) neighbors. Aligning 3Di strings finds structural homologs roughly as well as full 3D superposition, but orders of magnitude faster.

  · Solvent-accessible surface area (SASA) is the area in Å² traced out by the centre of a 1.4 Å probe sphere (a water molecule) rolled over the protein's van der Waals surface (Shrake–Rupley / Lee–Richards construction). Buried residues have near-zero SASA; fully exposed residues can exceed 200 Å². The total SASA scales roughly with the number of surface residues.

Ask how reliable the model is.

  · For AlphaFold models, the B-factor field carries pLDDT — the model's own estimate of local accuracy on a 0–100 scale. Regions with pLDDT<50 should be treated as essentially unmodeled; they often correspond to intrinsically disordered segments.

  · For experimental (PDB) structures, the B-factor (temperature factor) quantifies the positional spread of each atom in the crystal — a combination of thermal vibration and static disorder — in units of Å². High B-factors mark flexible loops or poorly resolved regions; low B-factors mark the rigid, well-ordered core.

  · Predicted Aligned Error (PAE) is an AlphaFold confidence matrix: entry (i, j) is the expected error in the position of residue j, in ångströms, when the prediction is superimposed on the true structure at residue i. Low PAE within a block of residues means that block is internally rigid and well-predicted; high PAE between two blocks means their relative placement is uncertain even if each block individually is confident.

Place it in context: what it resembles, what it is annotated as, and how it looks.

  · Structural nearest neighbors (via Foldseek easy-search vs the PDB). Reported per hit: target PDB id, E-value, and alignment TM-score. A TM-score above ~0.5 is the conventional threshold for 'same fold'.

  · Functional annotations link the protein to curated databases. InterPro entries identify conserved domains and families by matching the sequence against member-database signatures (Pfam, PROSITE, CDD, …). Gene Ontology (GO) terms describe molecular function, biological process, and cellular component in a controlled vocabulary. CATH places the structure in a hierarchical fold classification (Class/Architecture/Topology/Homologous-superfamily). The organism is the source species.

  · The contact map is a binary N×N matrix image: pixel (i, j) is dark where Cα_i and Cα_j are within 8 Å and |i−j|>4. Because the |i−j|>4 filter removes local helical contacts, off-diagonal stripes parallel to the main diagonal indicate parallel β-sheets; stripes perpendicular to it indicate antiparallel β-sheets. The Ramachandran plot scatters every residue's (φ, ψ) pair against the sterically allowed regions. The PAE heatmap renders the predicted-aligned-error matrix.

  · Six rendered views show the 3D structure from the faces of a cube — i.e. along ±x, ±y, ±z. Rendering representation is drawn randomly per protein from cartoon (secondary-structure ribbons), sticks (backbone bonds), or molecular surface; coloring is either N→C rainbow (blue at the N-terminus through red at the C-terminus) or one color per chain.